Protein AF-A0A068Y334-F1 (afdb_monomer)

Structure (mmCIF, N/CA/C/O backbone):
data_AF-A0A068Y334-F1
#
_entry.id   AF-A0A068Y334-F1
#
loop_
_atom_site.group_PDB
_atom_site.id
_atom_site.type_symbol
_atom_site.label_atom_id
_atom_site.label_alt_id
_atom_site.label_comp_id
_atom_site.label_asym_id
_atom_site.label_entity_id
_atom_site.label_seq_id
_atom_site.pdbx_PDB_ins_code
_atom_site.Cartn_x
_atom_site.Cartn_y
_atom_site.Cartn_z
_atom_site.occupancy
_atom_site.B_iso_or_equiv
_atom_site.auth_seq_id
_atom_site.auth_comp_id
_atom_site.auth_asym_id
_atom_site.auth_atom_id
_atom_site.pdbx_PDB_model_num
ATOM 1 N N . MET A 1 1 ? 35.061 -11.101 -21.273 1.00 41.31 1 MET A N 1
ATOM 2 C CA . MET A 1 1 ? 34.200 -12.297 -21.153 1.00 41.31 1 MET A CA 1
ATOM 3 C C . MET A 1 1 ? 32.828 -11.900 -21.670 1.00 41.31 1 MET A C 1
ATOM 5 O O . MET A 1 1 ? 32.332 -10.893 -21.178 1.00 41.31 1 MET A O 1
ATOM 9 N N . PRO A 1 2 ? 32.250 -12.568 -22.679 1.00 43.66 2 PRO A N 1
ATOM 10 C CA . PRO A 1 2 ? 30.895 -12.247 -23.112 1.00 43.66 2 PRO A CA 1
ATOM 11 C C . PRO A 1 2 ? 29.913 -12.698 -22.023 1.00 43.66 2 PRO A C 1
ATOM 13 O O . PRO A 1 2 ? 29.730 -13.892 -21.803 1.00 43.66 2 PRO A O 1
ATOM 16 N N . ILE A 1 3 ? 29.332 -11.739 -21.306 1.00 50.16 3 ILE A N 1
ATOM 17 C CA . ILE A 1 3 ? 28.215 -11.963 -20.384 1.00 50.16 3 ILE A CA 1
ATOM 18 C C . ILE A 1 3 ? 26.957 -12.161 -21.227 1.00 50.16 3 ILE A C 1
ATOM 20 O O . ILE A 1 3 ? 26.441 -11.225 -21.829 1.00 50.16 3 ILE A O 1
ATOM 24 N N . THR A 1 4 ? 26.528 -13.412 -21.351 1.00 51.25 4 THR A N 1
ATOM 25 C CA . THR A 1 4 ? 25.257 -13.778 -21.983 1.00 51.25 4 THR A CA 1
ATOM 26 C C . THR A 1 4 ? 24.242 -13.969 -20.854 1.00 51.25 4 THR A C 1
ATOM 28 O O . THR A 1 4 ? 24.394 -14.936 -20.105 1.00 51.25 4 THR A O 1
ATOM 31 N N . PRO A 1 5 ? 23.254 -13.071 -20.665 1.00 55.59 5 PRO A N 1
ATOM 32 C CA . PRO A 1 5 ? 22.167 -13.326 -19.726 1.00 55.59 5 PRO A CA 1
ATOM 33 C C . PRO A 1 5 ? 21.300 -14.487 -20.245 1.00 55.59 5 PRO A C 1
ATOM 35 O O . PRO A 1 5 ? 21.142 -14.647 -21.462 1.00 55.59 5 PRO A O 1
ATOM 38 N N . PRO A 1 6 ? 20.762 -15.345 -19.363 1.00 54.03 6 PRO A N 1
ATOM 39 C CA . PRO A 1 6 ? 20.130 -16.580 -19.777 1.00 54.03 6 PRO A CA 1
ATOM 40 C C . PRO A 1 6 ? 18.663 -16.315 -20.096 1.00 54.03 6 PRO A C 1
ATOM 42 O O . PRO A 1 6 ? 17.841 -16.092 -19.212 1.00 54.03 6 PRO A O 1
ATOM 45 N N . THR A 1 7 ? 18.292 -16.406 -21.363 1.00 53.47 7 THR A N 1
ATOM 46 C CA . THR A 1 7 ? 16.925 -16.787 -21.716 1.00 53.47 7 THR A CA 1
ATOM 47 C C . THR A 1 7 ? 16.989 -17.629 -22.977 1.00 53.47 7 THR A C 1
ATOM 49 O O . THR A 1 7 ? 17.120 -17.129 -24.089 1.00 53.47 7 THR A O 1
ATOM 52 N N . VAL A 1 8 ? 16.964 -18.945 -22.772 1.00 54.53 8 VAL A N 1
ATOM 53 C CA . VAL A 1 8 ? 16.553 -19.895 -23.804 1.00 54.53 8 VAL A CA 1
ATOM 54 C C . VAL A 1 8 ? 15.034 -19.815 -23.846 1.00 54.53 8 VAL A C 1
ATOM 56 O O . VAL A 1 8 ? 14.399 -20.006 -22.806 1.00 54.53 8 VAL A O 1
ATOM 59 N N . ASP A 1 9 ? 14.454 -19.521 -25.008 1.00 60.53 9 ASP A N 1
ATOM 60 C CA . ASP A 1 9 ? 13.001 -19.523 -25.189 1.00 60.53 9 ASP A CA 1
ATOM 61 C C . ASP A 1 9 ? 12.399 -20.833 -24.648 1.00 60.53 9 ASP A C 1
ATOM 63 O O . ASP A 1 9 ? 12.706 -21.927 -25.122 1.00 60.53 9 ASP A O 1
ATOM 67 N N . GLY A 1 10 ? 11.565 -20.719 -23.610 1.00 65.81 10 GLY A N 1
ATOM 68 C CA . GLY A 1 10 ? 10.887 -21.850 -22.965 1.00 65.81 10 GLY A CA 1
ATOM 69 C C . GLY A 1 10 ? 11.679 -22.600 -21.882 1.00 65.81 10 GLY A C 1
ATOM 70 O O . GLY A 1 10 ? 11.171 -23.594 -21.363 1.00 65.81 10 GLY A O 1
ATOM 71 N N . GLY A 1 11 ? 12.891 -22.157 -21.526 1.00 73.00 11 GLY A N 1
ATOM 72 C CA . GLY A 1 11 ? 13.704 -22.726 -20.441 1.00 73.00 11 GLY A CA 1
ATOM 73 C C . GLY A 1 11 ? 13.505 -22.056 -19.066 1.00 73.00 11 GLY A C 1
ATOM 74 O O . GLY A 1 11 ? 12.774 -21.071 -18.954 1.00 73.00 11 GLY A O 1
ATOM 75 N N . PRO A 1 12 ? 14.152 -22.569 -17.996 1.00 78.62 12 PRO A N 1
ATOM 76 C CA . PRO A 1 12 ? 14.118 -21.958 -16.666 1.00 78.62 12 PRO A CA 1
ATOM 77 C C . PRO A 1 12 ? 14.721 -20.548 -16.660 1.00 78.62 12 PRO A C 1
ATOM 79 O O . PRO A 1 12 ? 15.792 -20.323 -17.224 1.00 78.62 12 PRO A O 1
ATOM 82 N N . LEU A 1 13 ? 14.058 -19.621 -15.968 1.00 78.06 13 LEU A N 1
ATOM 83 C CA . LEU A 1 13 ? 14.543 -18.258 -15.771 1.00 78.06 13 LEU A CA 1
ATOM 84 C C . LEU A 1 13 ? 15.583 -18.237 -14.641 1.00 78.06 13 LEU A C 1
ATOM 86 O O . LEU A 1 13 ? 15.293 -18.686 -13.532 1.00 78.06 13 LEU A O 1
ATOM 90 N N . HIS A 1 14 ? 16.782 -17.720 -14.909 1.00 79.06 14 HIS A N 1
ATOM 91 C CA . HIS A 1 14 ? 17.846 -17.599 -13.909 1.00 79.06 14 HIS A CA 1
ATOM 92 C C . HIS A 1 14 ? 18.440 -16.189 -13.931 1.00 79.06 14 HIS A C 1
ATOM 94 O O . HIS A 1 14 ? 19.309 -15.894 -14.742 1.00 79.06 14 HIS A O 1
ATOM 100 N N . ILE A 1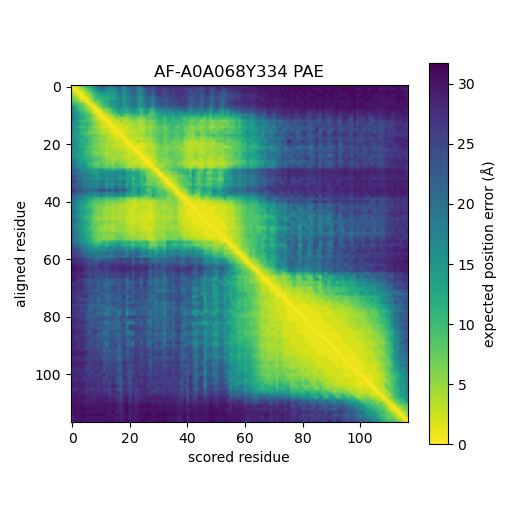 15 ? 17.973 -15.313 -13.044 1.00 82.00 15 ILE A N 1
ATOM 101 C CA . ILE A 1 15 ? 18.416 -13.915 -12.985 1.00 82.00 15 ILE A CA 1
ATOM 102 C C . ILE A 1 15 ? 19.090 -13.680 -11.636 1.00 82.00 15 ILE A C 1
ATOM 104 O O . ILE A 1 15 ? 18.517 -14.008 -10.595 1.00 82.00 15 ILE A O 1
ATOM 108 N N . LEU A 1 16 ? 20.315 -13.152 -11.648 1.00 85.88 16 LEU A N 1
ATOM 109 C CA . LEU A 1 16 ? 21.015 -12.784 -10.421 1.00 85.88 16 LEU A CA 1
ATOM 110 C C . LEU A 1 16 ? 20.521 -11.420 -9.909 1.00 85.88 16 LEU A C 1
ATOM 112 O O . LEU A 1 16 ? 20.108 -10.579 -10.710 1.00 85.88 16 LEU A O 1
ATOM 116 N N . PRO A 1 17 ? 20.585 -11.156 -8.590 1.00 82.94 17 PRO A N 1
ATOM 117 C CA . PRO A 1 17 ? 20.237 -9.846 -8.049 1.00 82.94 17 PRO A CA 1
ATOM 118 C C . PRO A 1 17 ? 21.049 -8.727 -8.716 1.00 82.94 17 PRO A C 1
ATOM 120 O O . PRO A 1 17 ? 22.280 -8.773 -8.712 1.00 82.94 17 PRO A O 1
ATOM 123 N N . GLY A 1 18 ? 20.362 -7.722 -9.264 1.00 84.31 18 GLY A N 1
ATOM 124 C CA . GLY A 1 18 ? 20.990 -6.588 -9.947 1.00 84.31 18 GLY A CA 1
ATOM 125 C C . GLY A 1 18 ? 21.183 -6.767 -11.456 1.00 84.31 18 GLY A C 1
ATOM 126 O O . GLY A 1 18 ? 21.611 -5.820 -12.113 1.00 84.31 18 GLY A O 1
ATOM 127 N N . GLU A 1 19 ? 20.847 -7.930 -12.026 1.00 83.00 19 GLU A N 1
ATOM 128 C CA . GLU A 1 19 ? 20.832 -8.155 -13.483 1.00 83.00 19 GLU A CA 1
ATOM 129 C C . GLU A 1 19 ? 19.450 -7.901 -14.126 1.00 83.00 19 GLU A C 1
ATOM 131 O O . GLU A 1 19 ? 19.289 -8.018 -15.342 1.00 83.00 19 GLU A O 1
ATOM 136 N N . ASP A 1 20 ? 18.457 -7.505 -13.327 1.00 82.19 20 ASP A N 1
ATOM 137 C CA . ASP A 1 20 ? 17.041 -7.346 -13.676 1.00 82.19 20 ASP A CA 1
ATOM 138 C C . ASP A 1 20 ? 16.612 -5.892 -13.959 1.00 82.19 20 ASP A C 1
ATOM 140 O O . ASP A 1 20 ? 15.458 -5.517 -13.756 1.00 82.19 20 ASP A O 1
ATOM 144 N N . SER A 1 21 ? 17.519 -5.049 -14.463 1.00 84.88 21 SER A N 1
ATOM 145 C CA . SER A 1 21 ? 17.152 -3.685 -14.877 1.00 84.88 21 SER A CA 1
ATOM 146 C C . SER A 1 21 ? 16.194 -3.691 -16.077 1.00 84.88 21 SER A C 1
ATOM 148 O O . SER A 1 21 ? 16.320 -4.519 -16.980 1.00 84.88 21 SER A O 1
ATOM 150 N N . PHE A 1 22 ? 15.290 -2.707 -16.155 1.00 80.38 22 PHE A N 1
ATOM 151 C CA . PHE A 1 22 ? 14.406 -2.520 -17.313 1.00 80.38 22 PHE A CA 1
ATOM 152 C C . PHE A 1 22 ? 15.167 -2.351 -18.635 1.00 80.38 22 PHE A C 1
ATOM 154 O O . PHE A 1 22 ? 14.682 -2.796 -19.673 1.00 80.38 22 PHE A O 1
ATOM 161 N N . ASP A 1 23 ? 16.367 -1.771 -18.597 1.00 79.50 23 ASP A N 1
ATOM 162 C CA . ASP A 1 23 ? 17.228 -1.642 -19.779 1.00 79.50 23 ASP A CA 1
ATOM 163 C C . ASP A 1 23 ? 17.808 -2.997 -20.229 1.00 79.50 23 ASP A C 1
ATOM 165 O O . ASP A 1 23 ? 18.076 -3.194 -21.411 1.00 79.50 23 ASP A O 1
ATOM 169 N N . SER A 1 24 ? 17.983 -3.936 -19.289 1.00 80.88 24 SER A N 1
ATOM 170 C CA . SER A 1 24 ? 18.487 -5.299 -19.525 1.00 80.88 24 SER A CA 1
ATOM 171 C C . SER A 1 24 ? 17.378 -6.231 -20.028 1.00 80.88 24 SER A C 1
ATOM 173 O O . SER A 1 24 ? 17.579 -7.002 -20.963 1.00 80.88 24 SER A O 1
ATOM 175 N N . ILE A 1 25 ? 16.181 -6.121 -19.440 1.00 80.00 25 ILE A N 1
ATOM 176 C CA . ILE A 1 25 ? 14.989 -6.899 -19.816 1.00 80.00 25 ILE A CA 1
ATOM 177 C C . ILE A 1 25 ? 14.427 -6.428 -21.169 1.00 80.00 25 ILE A C 1
ATOM 179 O O . ILE A 1 25 ? 13.903 -7.229 -21.944 1.00 80.00 25 ILE A O 1
ATOM 183 N N . GLY A 1 26 ? 14.548 -5.130 -21.463 1.00 78.88 26 GLY A N 1
ATOM 184 C CA . GLY A 1 26 ? 14.097 -4.520 -22.706 1.00 78.88 26 GLY A CA 1
ATOM 185 C C . GLY A 1 26 ? 12.604 -4.187 -22.727 1.00 78.88 26 GLY A C 1
ATOM 186 O O . GLY A 1 26 ? 11.915 -4.142 -21.705 1.00 78.88 26 GLY A O 1
ATOM 187 N N . LEU A 1 27 ? 12.099 -3.904 -23.928 1.00 82.00 27 LEU A N 1
ATOM 188 C CA . LEU A 1 27 ? 10.704 -3.527 -24.155 1.00 82.00 27 LEU A CA 1
ATOM 189 C C . LEU A 1 27 ? 9.781 -4.758 -24.181 1.00 82.00 27 LEU A C 1
ATOM 191 O O . LEU A 1 27 ? 10.193 -5.828 -24.633 1.00 82.00 27 LEU A O 1
ATOM 195 N N . PRO A 1 28 ? 8.507 -4.620 -23.769 1.00 83.00 28 PRO A N 1
ATOM 196 C CA . PRO A 1 28 ? 7.540 -5.706 -23.879 1.00 83.00 28 PRO A CA 1
ATOM 197 C C . PRO A 1 28 ? 7.352 -6.150 -25.346 1.00 83.00 28 PRO A C 1
ATOM 199 O O . PRO A 1 28 ? 7.342 -5.297 -26.240 1.00 83.00 28 PRO A O 1
ATOM 202 N N . PRO A 1 29 ? 7.120 -7.452 -25.617 1.00 74.38 29 PRO A N 1
ATOM 203 C CA . PRO A 1 29 ? 7.149 -8.049 -26.961 1.00 74.38 29 PRO A CA 1
ATOM 204 C C . PRO A 1 29 ? 5.909 -7.742 -27.826 1.00 74.38 29 PRO A C 1
ATOM 206 O O . PRO A 1 29 ? 5.316 -8.631 -28.431 1.00 74.38 29 PRO A O 1
ATOM 209 N N . SER A 1 30 ? 5.471 -6.484 -27.896 1.00 69.56 30 SER A N 1
ATOM 210 C CA . SER A 1 30 ? 4.315 -6.084 -28.703 1.00 69.56 30 SER A CA 1
ATOM 211 C C . SER A 1 30 ? 4.649 -4.976 -29.704 1.00 69.56 30 SER A C 1
ATOM 213 O O . SER A 1 30 ? 5.155 -3.913 -29.342 1.00 69.56 30 SER A O 1
ATOM 215 N N . GLU A 1 31 ? 4.268 -5.209 -30.964 1.00 60.53 31 GLU A N 1
ATOM 216 C CA . GLU A 1 31 ? 4.457 -4.300 -32.106 1.00 60.53 31 GLU A CA 1
ATOM 217 C C . GLU A 1 31 ? 3.906 -2.883 -31.872 1.00 60.53 31 GLU A C 1
ATOM 219 O O . GLU A 1 31 ? 4.433 -1.907 -32.403 1.00 60.53 31 GLU A O 1
ATOM 224 N N . SER A 1 32 ? 2.857 -2.735 -31.052 1.00 63.66 32 SER A N 1
ATOM 225 C CA . SER A 1 32 ? 2.253 -1.424 -30.786 1.00 63.66 32 SER A CA 1
ATOM 226 C C . SER A 1 32 ? 3.085 -0.532 -29.862 1.00 63.66 32 SER A C 1
ATOM 228 O O . SER A 1 32 ? 2.919 0.683 -29.907 1.00 63.66 32 SER A O 1
ATOM 230 N N . TYR A 1 33 ? 3.966 -1.104 -29.032 1.00 65.62 33 TYR A N 1
ATOM 231 C CA . TYR A 1 33 ? 4.764 -0.334 -28.065 1.00 65.62 33 TYR A CA 1
ATOM 232 C C . TYR A 1 33 ? 6.062 0.210 -28.673 1.00 65.62 33 TYR A C 1
ATOM 234 O O . TYR A 1 33 ? 6.568 1.224 -28.205 1.00 65.62 33 TYR A O 1
ATOM 242 N N . LEU A 1 34 ? 6.541 -0.390 -29.768 1.00 60.72 34 LEU A N 1
ATOM 243 C CA . LEU A 1 34 ? 7.728 0.066 -30.504 1.00 60.72 34 LEU A CA 1
ATOM 244 C C . LEU A 1 34 ? 7.539 1.456 -31.133 1.00 60.72 34 LEU A C 1
ATOM 246 O O . LEU A 1 34 ? 8.496 2.206 -31.271 1.00 60.72 34 LEU A O 1
ATOM 250 N N . LYS A 1 35 ? 6.297 1.830 -31.472 1.00 62.81 35 LYS A N 1
ATOM 251 C CA . LYS A 1 35 ? 5.954 3.168 -31.996 1.00 62.81 35 LYS A CA 1
ATOM 252 C C . LYS A 1 35 ? 5.831 4.239 -30.909 1.00 62.81 35 LYS A C 1
ATOM 254 O O . LYS A 1 35 ? 5.681 5.408 -31.233 1.00 62.81 35 LYS A O 1
ATOM 259 N N . LEU A 1 36 ? 5.845 3.828 -29.642 1.00 63.81 36 LEU A N 1
ATOM 260 C CA . LEU A 1 36 ? 5.626 4.682 -28.476 1.00 63.81 36 LEU A CA 1
ATOM 261 C C . LEU A 1 36 ? 6.934 4.990 -27.719 1.00 63.81 36 LEU A C 1
ATOM 263 O O . LEU A 1 36 ? 6.893 5.632 -26.673 1.00 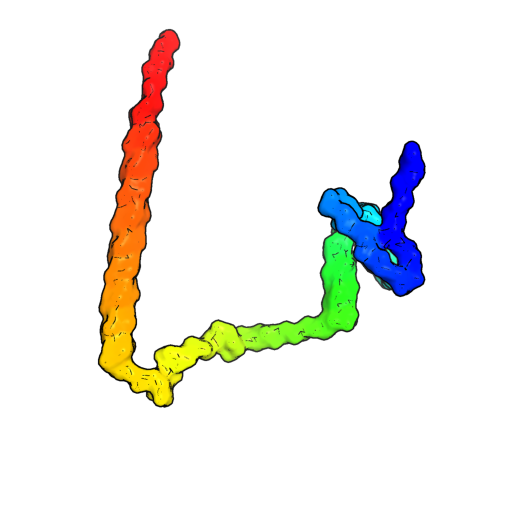63.81 36 LEU A O 1
ATOM 267 N N . GLY A 1 37 ? 8.069 4.493 -28.226 1.00 58.41 37 GLY A N 1
ATOM 268 C CA . GLY A 1 37 ? 9.342 4.392 -27.505 1.00 58.41 37 GLY A CA 1
ATOM 269 C C . GLY A 1 37 ? 9.985 5.711 -27.071 1.00 58.41 37 GLY A C 1
ATOM 270 O O . GLY A 1 37 ? 10.764 5.685 -26.127 1.00 58.41 37 GLY A O 1
ATOM 271 N N . ASP A 1 38 ? 9.629 6.844 -27.684 1.00 61.84 38 ASP A N 1
ATOM 272 C CA . ASP A 1 38 ? 10.234 8.144 -27.349 1.00 61.84 38 ASP A CA 1
ATOM 273 C C . ASP A 1 38 ? 9.471 8.922 -26.260 1.00 61.84 38 ASP A C 1
ATOM 275 O O . ASP A 1 38 ? 10.012 9.860 -25.680 1.00 61.84 38 ASP A O 1
ATOM 279 N N . GLU A 1 39 ? 8.225 8.545 -25.947 1.00 71.62 39 GLU A N 1
ATOM 280 C CA . GLU A 1 39 ? 7.378 9.285 -24.993 1.00 71.62 39 GLU A CA 1
ATOM 281 C C . GLU A 1 39 ? 7.211 8.584 -23.635 1.00 71.62 39 GLU A C 1
ATOM 283 O O . GLU A 1 39 ? 6.784 9.214 -22.668 1.00 71.62 39 GLU A O 1
ATOM 288 N N . TYR A 1 40 ? 7.531 7.289 -23.541 1.00 77.25 40 TYR A N 1
ATOM 289 C CA . TYR A 1 40 ? 7.232 6.467 -22.365 1.00 77.25 40 TYR A CA 1
ATOM 290 C C . TYR A 1 40 ? 8.469 5.766 -21.821 1.00 77.25 40 TYR A C 1
ATOM 292 O O . TYR A 1 40 ? 9.293 5.245 -22.568 1.00 77.25 40 TYR A O 1
ATOM 300 N N . THR A 1 41 ? 8.559 5.682 -20.494 1.00 84.88 41 THR A N 1
ATOM 301 C CA . THR A 1 41 ? 9.615 4.900 -19.846 1.00 84.88 41 THR A CA 1
ATOM 302 C C . THR A 1 41 ? 9.377 3.396 -20.050 1.00 84.88 41 THR A C 1
ATOM 304 O O . THR A 1 41 ? 8.222 2.965 -20.167 1.00 84.88 41 THR A O 1
ATOM 307 N N . PRO A 1 42 ? 10.431 2.557 -20.028 1.00 84.19 42 PRO A N 1
ATOM 308 C CA . PRO A 1 42 ? 10.285 1.101 -20.104 1.00 84.19 42 PRO A CA 1
ATOM 309 C C . PRO A 1 42 ? 9.270 0.536 -19.098 1.00 84.19 42 PRO A C 1
ATOM 311 O O . PRO A 1 42 ? 8.463 -0.325 -19.446 1.00 84.19 42 PRO A O 1
ATOM 314 N N . PHE A 1 43 ? 9.242 1.084 -17.878 1.00 86.31 43 PHE A N 1
ATOM 315 C CA . PHE A 1 43 ? 8.272 0.722 -16.842 1.00 86.31 43 PHE A CA 1
ATOM 316 C C . PHE A 1 43 ? 6.822 0.950 -17.290 1.00 86.31 43 PHE A C 1
ATOM 318 O O . PHE A 1 43 ? 5.999 0.044 -17.196 1.00 86.31 43 PHE A O 1
ATOM 325 N N . GLN A 1 44 ? 6.510 2.130 -17.832 1.00 86.75 44 GLN A N 1
ATOM 326 C CA . GLN A 1 44 ? 5.155 2.473 -18.282 1.00 86.75 44 GLN A CA 1
ATOM 327 C C . GLN A 1 44 ? 4.687 1.582 -19.439 1.00 86.75 44 GLN A C 1
ATOM 329 O O . GLN A 1 44 ? 3.501 1.271 -19.569 1.00 86.75 44 GLN A O 1
ATOM 334 N N . LEU A 1 45 ? 5.612 1.158 -20.301 1.00 87.06 45 LEU A N 1
ATOM 335 C CA . LEU A 1 45 ? 5.305 0.223 -21.380 1.00 87.06 45 LEU A CA 1
ATOM 336 C C . LEU A 1 45 ? 4.975 -1.169 -20.826 1.00 87.06 45 LEU A C 1
ATOM 338 O O . LEU A 1 45 ? 3.984 -1.771 -21.249 1.00 87.06 45 LEU A O 1
ATOM 342 N N . TRP A 1 46 ? 5.746 -1.651 -19.847 1.00 86.19 46 TRP A N 1
ATOM 343 C CA . TRP A 1 46 ? 5.467 -2.907 -19.146 1.00 86.19 46 TRP A CA 1
ATOM 344 C C . TRP A 1 46 ? 4.163 -2.866 -18.347 1.00 86.19 46 TRP A C 1
ATOM 346 O O . TRP A 1 46 ? 3.392 -3.822 -18.406 1.00 86.19 46 TRP A O 1
ATOM 356 N N . GLU 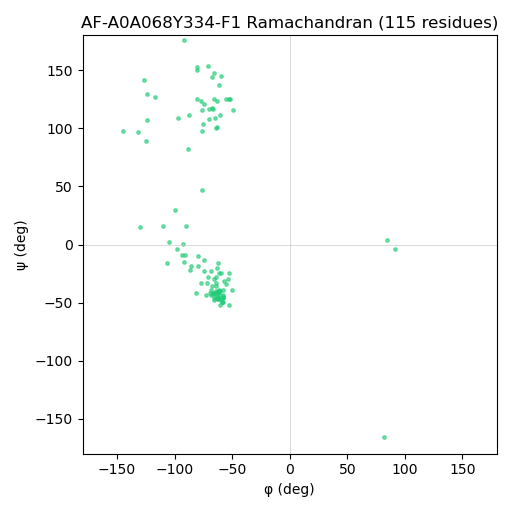A 1 47 ? 3.856 -1.752 -17.684 1.00 87.81 47 GLU A N 1
ATOM 357 C CA . GLU A 1 47 ? 2.582 -1.531 -16.993 1.00 87.81 47 GLU A CA 1
ATOM 358 C C . GLU A 1 47 ? 1.395 -1.669 -17.960 1.00 87.81 47 GLU A C 1
ATOM 360 O O . GLU A 1 47 ? 0.460 -2.436 -17.720 1.00 87.81 47 GLU A O 1
ATOM 365 N N . LYS A 1 48 ? 1.452 -1.001 -19.118 1.00 86.44 48 LYS A N 1
ATOM 366 C CA . LYS A 1 48 ? 0.410 -1.106 -20.152 1.00 86.44 48 LYS A CA 1
ATOM 367 C C . LYS A 1 48 ? 0.284 -2.522 -20.714 1.00 86.44 48 LYS A C 1
ATOM 369 O O . LYS A 1 48 ? -0.832 -2.987 -20.956 1.00 86.44 48 LYS A O 1
ATOM 374 N N . ALA A 1 49 ? 1.407 -3.203 -20.949 1.00 86.44 49 ALA A N 1
ATOM 375 C CA . ALA A 1 49 ? 1.414 -4.584 -21.424 1.00 86.44 49 ALA A CA 1
ATOM 376 C C . ALA A 1 49 ? 0.775 -5.530 -20.396 1.00 86.44 49 ALA A C 1
ATOM 378 O O . ALA A 1 49 ? -0.042 -6.377 -20.763 1.00 86.44 49 ALA A O 1
ATOM 379 N N . PHE A 1 50 ? 1.087 -5.335 -19.114 1.00 87.06 50 PHE A N 1
ATOM 380 C CA . PHE A 1 50 ? 0.493 -6.064 -18.001 1.00 87.06 50 PHE A CA 1
ATOM 381 C C . PHE A 1 50 ? -1.024 -5.854 -17.940 1.00 87.06 50 PHE A C 1
ATOM 383 O O . PHE A 1 50 ? -1.769 -6.830 -17.993 1.00 87.06 50 PHE A O 1
ATOM 390 N N . ILE A 1 51 ? -1.491 -4.602 -17.943 1.00 86.88 51 ILE A N 1
ATOM 391 C CA . ILE A 1 51 ? -2.923 -4.250 -17.909 1.00 86.88 51 ILE A CA 1
ATOM 392 C C . ILE A 1 51 ? -3.688 -4.852 -19.093 1.00 86.88 51 ILE A C 1
ATOM 394 O O . ILE A 1 51 ? -4.814 -5.326 -18.949 1.00 86.88 51 ILE A O 1
ATOM 398 N N . LYS A 1 52 ? -3.081 -4.855 -20.283 1.00 84.69 52 LYS A N 1
ATOM 399 C CA . LYS A 1 52 ? -3.681 -5.459 -21.477 1.00 84.69 52 LYS A CA 1
ATOM 400 C C . LYS A 1 52 ? -3.761 -6.983 -21.372 1.00 84.69 52 LYS A C 1
ATOM 402 O O . LYS A 1 52 ? -4.725 -7.579 -21.848 1.00 84.69 52 LYS A O 1
ATOM 407 N N . ARG A 1 53 ? -2.734 -7.624 -20.807 1.00 86.44 53 ARG A N 1
ATOM 408 C CA . ARG A 1 53 ? -2.647 -9.087 -20.694 1.00 86.44 53 ARG A CA 1
ATOM 409 C C . ARG A 1 53 ? -3.519 -9.643 -19.570 1.00 86.44 53 ARG A C 1
ATOM 411 O O . ARG A 1 53 ? -4.022 -10.762 -19.706 1.00 86.44 53 ARG A O 1
ATOM 418 N N . PHE A 1 54 ? -3.664 -8.876 -18.495 1.00 86.38 54 PHE A N 1
ATOM 419 C CA . PHE A 1 54 ? -4.399 -9.216 -17.287 1.00 86.38 54 PHE A CA 1
ATOM 420 C C . PHE A 1 54 ? -5.457 -8.136 -17.026 1.00 86.38 54 PHE A C 1
ATOM 422 O O . PHE A 1 54 ? -5.103 -7.027 -16.614 1.00 86.38 54 PHE A O 1
A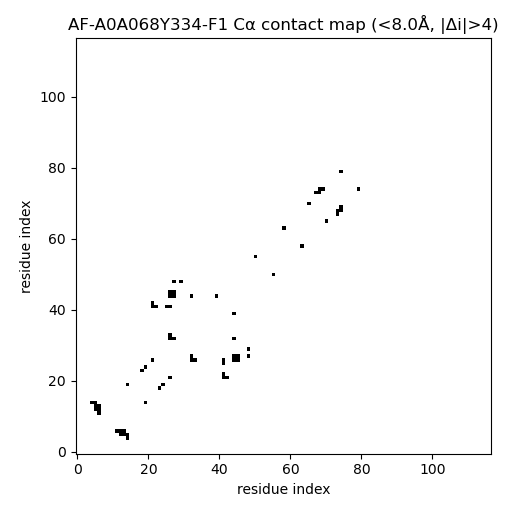TOM 429 N N . PRO A 1 55 ? -6.748 -8.441 -17.259 1.00 82.56 55 PRO A N 1
ATOM 430 C CA . PRO A 1 55 ? -7.836 -7.511 -16.987 1.00 82.56 55 PRO A CA 1
ATOM 431 C C . PRO A 1 55 ? -7.743 -6.981 -15.557 1.00 82.56 55 PRO A C 1
ATOM 433 O O . PRO A 1 55 ? -7.680 -7.761 -14.606 1.00 82.56 55 PRO A O 1
ATOM 436 N N . GLN A 1 56 ? -7.725 -5.659 -15.406 1.00 80.88 56 GLN A N 1
ATOM 437 C CA . GLN A 1 56 ? -7.725 -5.044 -14.085 1.00 80.88 56 GLN A CA 1
ATOM 438 C C . GLN A 1 56 ? -9.094 -5.270 -13.458 1.00 80.88 56 GLN A C 1
ATOM 440 O O . GLN A 1 56 ? -10.110 -4.796 -13.968 1.00 80.88 56 GLN A O 1
ATOM 445 N N . VAL A 1 57 ? -9.125 -6.009 -12.356 1.00 78.31 57 VAL A N 1
ATOM 446 C CA . VAL A 1 57 ? -10.312 -6.055 -11.513 1.00 78.31 57 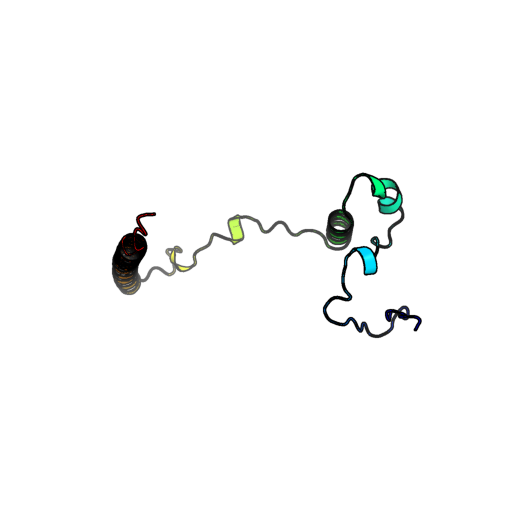VAL A CA 1
ATOM 447 C C . VAL A 1 57 ? -10.340 -4.759 -10.720 1.00 78.31 57 VAL A C 1
ATOM 449 O O . VAL A 1 57 ? -9.439 -4.476 -9.931 1.00 78.31 57 VAL A O 1
ATOM 452 N N . THR A 1 58 ? -11.354 -3.929 -10.951 1.00 70.81 58 THR A N 1
ATOM 453 C CA . THR A 1 58 ? -11.617 -2.818 -10.046 1.00 70.81 58 THR A CA 1
ATOM 454 C C . THR A 1 58 ? -12.006 -3.434 -8.712 1.00 70.81 58 THR A C 1
ATOM 456 O O . THR A 1 58 ? -13.073 -4.033 -8.579 1.00 70.81 58 THR A O 1
ATOM 459 N N . ILE A 1 59 ? -11.124 -3.331 -7.717 1.00 65.00 59 ILE A N 1
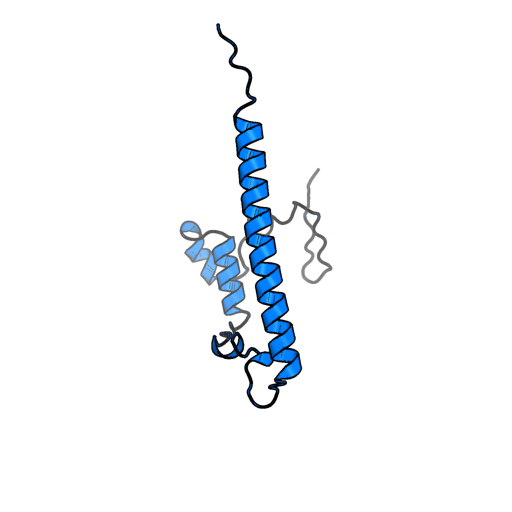ATOM 460 C CA . ILE A 1 59 ? -11.518 -3.584 -6.336 1.00 65.00 59 ILE A CA 1
ATOM 461 C C . ILE A 1 59 ? -12.529 -2.487 -6.034 1.00 65.00 59 ILE A C 1
ATOM 463 O O . ILE A 1 59 ? -12.169 -1.326 -5.851 1.00 65.00 59 ILE A O 1
ATOM 467 N N . SER A 1 60 ? -13.814 -2.830 -6.102 1.00 60.97 60 SER A N 1
ATOM 468 C CA . SER A 1 60 ? -14.882 -1.924 -5.716 1.00 60.97 60 SER A CA 1
ATOM 469 C C . SER A 1 60 ? -14.562 -1.432 -4.312 1.00 60.97 60 SER A C 1
ATOM 471 O O . SER A 1 60 ? -14.371 -2.256 -3.418 1.00 60.97 60 SER A O 1
ATOM 473 N N . THR A 1 61 ? -14.499 -0.119 -4.103 1.00 58.03 61 THR A N 1
ATOM 474 C CA . THR A 1 61 ? -14.219 0.485 -2.790 1.00 58.03 61 THR A CA 1
ATOM 475 C C . THR A 1 61 ? -15.170 -0.047 -1.708 1.00 58.03 61 THR A C 1
ATOM 477 O O . THR A 1 61 ? -14.798 -0.144 -0.547 1.00 58.03 61 THR A O 1
ATOM 480 N N . SER A 1 62 ? -16.357 -0.523 -2.104 1.00 56.12 62 SER A N 1
ATOM 481 C CA . SER A 1 62 ? -17.324 -1.226 -1.251 1.00 56.12 62 SER A CA 1
ATOM 482 C C . SER A 1 62 ? -16.842 -2.557 -0.655 1.00 56.12 62 SER A C 1
ATOM 484 O O . SER A 1 62 ? -17.475 -3.065 0.261 1.00 56.12 62 SER A O 1
ATOM 486 N N . ALA A 1 63 ? -15.767 -3.156 -1.172 1.00 55.53 63 ALA A N 1
ATOM 487 C CA . ALA A 1 63 ? -15.168 -4.380 -0.636 1.00 55.53 63 ALA A CA 1
ATOM 488 C C . ALA A 1 63 ? -14.032 -4.096 0.363 1.00 55.53 63 ALA A C 1
ATOM 490 O O . ALA A 1 63 ? -13.542 -5.024 0.999 1.00 55.53 63 ALA A O 1
ATOM 491 N N . GLN A 1 64 ? -13.596 -2.838 0.486 1.00 55.06 64 GLN A N 1
ATOM 492 C CA . GLN A 1 64 ? -12.505 -2.430 1.377 1.00 55.06 64 GLN A CA 1
ATOM 493 C C . GLN A 1 64 ? -12.988 -1.855 2.713 1.00 55.06 64 GLN A C 1
ATOM 495 O O . GLN A 1 64 ? -12.156 -1.586 3.569 1.00 55.06 64 GLN A O 1
ATOM 500 N N . ASP A 1 65 ? -14.301 -1.708 2.907 1.00 57.62 65 ASP A N 1
ATOM 501 C CA . ASP A 1 65 ? -14.852 -0.923 4.022 1.00 57.62 65 ASP A CA 1
ATOM 502 C C . ASP A 1 65 ? -15.927 -1.661 4.837 1.00 57.62 65 ASP A C 1
ATOM 504 O O . ASP A 1 65 ? -16.662 -1.060 5.615 1.00 57.62 65 ASP A O 1
ATOM 508 N N . ASN A 1 66 ? -16.038 -2.982 4.674 1.00 66.81 66 ASN A N 1
ATOM 509 C CA . ASN A 1 66 ? -16.864 -3.786 5.573 1.00 66.81 66 ASN A CA 1
ATOM 510 C C . ASN A 1 66 ? -16.007 -4.219 6.760 1.00 66.81 66 ASN A C 1
ATOM 512 O O . ASN A 1 66 ? -15.478 -5.329 6.748 1.00 66.81 66 ASN A O 1
ATOM 516 N N . ASP A 1 67 ? -15.855 -3.346 7.761 1.00 68.62 67 ASP A N 1
ATOM 517 C CA . ASP A 1 67 ? -15.406 -3.773 9.089 1.00 68.62 67 ASP A CA 1
ATOM 518 C C . ASP A 1 67 ? -16.440 -4.776 9.629 1.00 68.62 67 ASP A C 1
ATOM 520 O O . ASP A 1 67 ? -17.571 -4.375 9.922 1.00 68.62 67 ASP A O 1
ATOM 524 N N . PRO A 1 68 ? -16.106 -6.073 9.767 1.00 70.25 68 PRO A N 1
ATOM 525 C CA . PRO A 1 68 ? -17.039 -7.056 10.307 1.00 70.25 68 PRO A CA 1
ATOM 52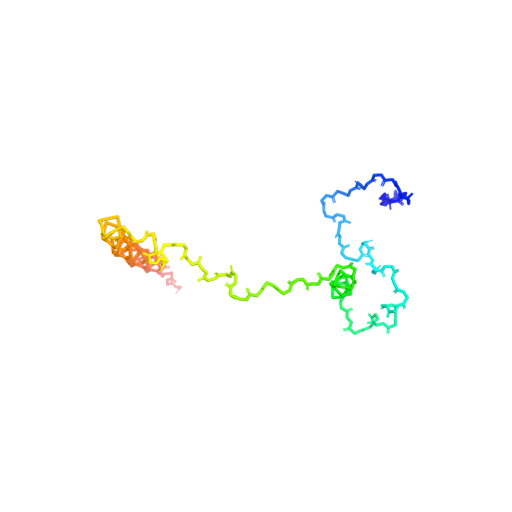6 C C . PRO A 1 68 ? -17.457 -6.716 11.742 1.00 70.25 68 PRO A C 1
ATOM 528 O O . PRO A 1 68 ? -18.540 -7.105 12.165 1.00 70.25 68 PRO A O 1
ATOM 531 N N . GLY A 1 69 ? -16.629 -5.963 12.477 1.00 70.25 69 GLY A N 1
ATOM 532 C CA . GLY A 1 69 ? -16.954 -5.457 13.809 1.00 70.25 69 GLY A CA 1
ATOM 533 C C . GLY A 1 69 ? -17.948 -4.292 13.813 1.00 70.25 69 GLY A C 1
ATOM 534 O O . GLY A 1 69 ? -18.482 -3.965 14.866 1.00 70.25 69 GLY A O 1
ATOM 535 N N . ALA A 1 70 ? -18.226 -3.669 12.663 1.00 72.38 70 ALA A N 1
ATOM 536 C CA . ALA A 1 70 ? -19.263 -2.644 12.524 1.00 72.38 70 ALA A CA 1
ATOM 537 C C . ALA A 1 70 ? -20.633 -3.233 12.136 1.00 72.38 70 ALA A C 1
ATOM 539 O O . ALA A 1 70 ? -21.644 -2.521 12.133 1.00 72.38 70 ALA A O 1
ATOM 540 N N . ASP A 1 71 ? -20.687 -4.525 11.803 1.00 80.75 71 ASP A N 1
ATOM 541 C CA . ASP A 1 71 ? -21.933 -5.214 11.498 1.00 80.75 71 ASP A CA 1
ATOM 542 C C . ASP A 1 71 ? -22.725 -5.484 12.788 1.00 80.75 71 ASP A C 1
ATOM 544 O O . ASP A 1 71 ? -22.286 -6.180 13.704 1.00 80.75 71 ASP A O 1
ATOM 548 N N . LYS A 1 72 ? -23.949 -4.948 12.839 1.00 82.19 72 LYS A N 1
ATOM 549 C CA . LYS A 1 72 ? -24.859 -5.058 13.989 1.00 82.19 72 LYS A CA 1
ATOM 550 C C . LYS A 1 72 ? -25.208 -6.499 14.341 1.00 82.19 72 LYS A C 1
ATOM 552 O O . LYS A 1 72 ? -25.590 -6.754 15.479 1.00 82.19 72 LYS A O 1
ATOM 557 N N . GLN A 1 73 ? -25.125 -7.425 13.385 1.00 87.69 73 GLN A N 1
ATOM 558 C CA . GLN A 1 73 ? -25.401 -8.835 13.644 1.00 87.69 73 GLN A CA 1
ATOM 559 C C . GLN A 1 73 ? -24.340 -9.482 14.552 1.00 87.69 73 GLN A C 1
ATOM 561 O O . GLN A 1 73 ? -24.641 -10.470 15.217 1.00 87.69 73 GLN A O 1
ATOM 566 N N . PHE A 1 74 ? -23.133 -8.914 14.602 1.00 82.06 74 PHE A N 1
ATOM 567 C CA . PHE A 1 74 ? -22.014 -9.388 15.418 1.00 82.06 74 PHE A CA 1
ATOM 568 C C . PHE A 1 74 ? -21.687 -8.440 16.583 1.00 82.06 74 PHE A C 1
ATOM 570 O O . PHE A 1 74 ? -20.616 -8.545 17.169 1.00 82.06 74 PHE A O 1
ATOM 577 N N . ALA A 1 75 ? -22.593 -7.516 16.924 1.00 86.06 75 ALA A N 1
ATOM 578 C CA . ALA A 1 75 ? -22.387 -6.599 18.040 1.00 86.06 75 ALA A CA 1
ATOM 579 C C . ALA A 1 75 ? -22.366 -7.359 19.377 1.00 86.06 75 ALA A C 1
ATOM 581 O O . ALA A 1 75 ? -23.327 -8.051 19.729 1.00 86.06 75 ALA A O 1
ATOM 582 N N . GLU A 1 76 ? -21.293 -7.178 20.145 1.00 89.75 76 GLU A N 1
ATOM 583 C CA . GLU A 1 76 ? -21.072 -7.808 21.445 1.00 89.75 76 GLU A CA 1
ATOM 584 C C . GLU A 1 76 ? -20.810 -6.704 22.482 1.00 89.75 76 GLU A C 1
ATOM 586 O O . GLU A 1 76 ? -19.658 -6.345 22.718 1.00 89.75 76 GLU A O 1
ATOM 591 N N . PRO A 1 77 ? -21.852 -6.155 23.142 1.00 89.38 77 PRO A N 1
ATOM 592 C CA . PRO A 1 77 ? -21.747 -4.901 23.897 1.00 89.38 77 PRO A CA 1
ATOM 593 C C . PRO A 1 77 ? -20.653 -4.874 24.970 1.00 89.38 77 PRO A C 1
ATOM 595 O O . PRO A 1 77 ? -20.054 -3.832 25.227 1.00 89.38 77 PRO A O 1
ATOM 598 N N . GLU A 1 78 ? -20.397 -6.012 25.614 1.00 93.12 78 GLU A N 1
ATOM 599 C CA . GLU A 1 78 ? -19.345 -6.137 26.623 1.00 93.12 78 GLU A CA 1
ATOM 600 C C . GLU A 1 78 ? -17.945 -6.137 25.989 1.00 93.12 78 GLU A C 1
ATOM 602 O O . GLU A 1 78 ? -17.050 -5.434 26.460 1.00 93.12 78 GLU A O 1
ATOM 607 N N . VAL A 1 79 ? -17.767 -6.866 24.883 1.00 91.38 79 VAL A N 1
ATOM 608 C CA . VAL A 1 79 ? -16.506 -6.919 24.129 1.00 91.38 79 VAL A CA 1
ATOM 609 C C . VAL A 1 79 ? -16.210 -5.563 23.492 1.00 91.38 79 VAL A C 1
ATOM 611 O O . VAL A 1 79 ? -15.084 -5.072 23.592 1.00 91.38 79 VAL A O 1
ATOM 614 N N . ASP A 1 80 ? -17.224 -4.922 22.915 1.00 90.50 80 ASP A N 1
ATOM 615 C CA . ASP A 1 80 ? -17.127 -3.606 22.287 1.00 90.50 80 ASP A CA 1
ATOM 616 C C . ASP A 1 80 ? -16.733 -2.526 23.303 1.00 90.50 80 ASP A C 1
ATOM 618 O O . ASP A 1 80 ? -15.861 -1.699 23.026 1.00 90.50 80 ASP A O 1
ATOM 622 N N . ALA A 1 81 ? -17.295 -2.567 24.517 1.00 93.69 81 ALA A N 1
ATOM 623 C CA . ALA A 1 81 ? -16.930 -1.644 25.591 1.00 93.69 81 ALA A CA 1
ATOM 624 C C . ALA A 1 81 ? -15.471 -1.824 26.048 1.00 93.69 81 ALA A C 1
ATOM 626 O O . ALA A 1 81 ? -14.750 -0.841 26.244 1.00 93.69 81 ALA A O 1
ATOM 627 N N . ILE A 1 82 ? -15.011 -3.071 26.198 1.00 95.50 82 ILE A N 1
ATOM 628 C CA . ILE A 1 82 ? -13.619 -3.364 26.575 1.00 95.50 82 ILE A CA 1
ATOM 629 C C . ILE A 1 82 ? -12.662 -2.927 25.462 1.00 95.50 82 ILE A C 1
ATOM 631 O O . ILE A 1 82 ? -11.613 -2.341 25.743 1.00 95.50 82 ILE A O 1
ATOM 635 N N . ARG A 1 83 ? -13.026 -3.180 24.200 1.00 92.31 83 ARG A N 1
ATOM 636 C CA . ARG A 1 83 ? -12.261 -2.743 23.030 1.00 92.31 83 ARG A CA 1
ATOM 637 C C . ARG A 1 83 ? -12.116 -1.224 23.015 1.00 92.31 83 ARG A C 1
ATOM 639 O O . ARG A 1 83 ? -10.993 -0.738 22.939 1.00 92.31 83 ARG A O 1
ATOM 646 N N . GLN A 1 84 ? -13.215 -0.493 23.188 1.00 93.31 84 GLN A N 1
ATOM 647 C CA . GLN A 1 84 ? -13.199 0.968 23.227 1.00 93.31 84 GLN A CA 1
ATOM 648 C C . GLN A 1 84 ? -12.278 1.506 24.332 1.00 93.31 84 GLN A C 1
ATOM 650 O O . GLN A 1 84 ? -11.459 2.388 24.084 1.00 93.31 84 GLN A O 1
ATOM 655 N N . LEU A 1 85 ? -12.353 0.937 25.540 1.00 96.38 85 LEU A N 1
ATOM 656 C CA . LEU A 1 85 ? -11.487 1.337 26.653 1.00 96.38 85 LEU A CA 1
ATOM 657 C C . LEU A 1 85 ? -10.001 1.125 26.333 1.00 96.38 85 LEU A C 1
ATOM 659 O O . LEU A 1 85 ? -9.159 1.957 26.685 1.00 96.38 85 LEU A O 1
ATOM 663 N N . LYS A 1 86 ? -9.678 0.016 25.664 1.00 96.94 86 LYS A N 1
ATOM 664 C CA . LYS A 1 86 ? -8.313 -0.316 25.253 1.00 96.94 86 LYS A CA 1
ATOM 665 C C . LYS A 1 86 ? -7.806 0.623 24.160 1.00 96.94 86 LYS A C 1
ATOM 667 O O . LYS A 1 86 ? -6.663 1.073 24.225 1.00 96.94 86 LYS A O 1
ATOM 672 N N . ASP A 1 87 ? -8.651 0.950 23.191 1.00 94.38 87 ASP A N 1
ATOM 673 C CA . ASP A 1 87 ? -8.320 1.881 22.113 1.00 94.38 87 ASP A CA 1
ATOM 674 C C . ASP A 1 87 ? -8.024 3.286 22.680 1.00 94.38 87 ASP A C 1
ATOM 676 O O . ASP A 1 87 ? -7.008 3.899 22.337 1.00 94.38 87 ASP A O 1
ATOM 680 N N . ASP A 1 88 ? -8.816 3.746 23.655 1.00 96.50 88 ASP A N 1
ATOM 681 C CA . ASP A 1 88 ? -8.574 5.000 24.381 1.00 96.50 88 ASP A CA 1
ATOM 682 C C . ASP A 1 88 ? -7.273 4.978 25.208 1.00 96.50 88 ASP A C 1
ATOM 684 O O . ASP A 1 88 ? -6.590 5.997 25.367 1.00 96.50 88 ASP A O 1
ATOM 688 N N . GLU A 1 89 ? -6.907 3.833 25.789 1.00 97.44 89 GLU A N 1
ATOM 689 C CA . GLU A 1 89 ? -5.621 3.652 26.470 1.00 97.44 89 GLU A CA 1
ATOM 690 C C . GLU A 1 89 ? -4.444 3.732 25.494 1.00 97.44 89 GLU A C 1
ATOM 692 O O . GLU A 1 89 ? -3.492 4.482 25.741 1.00 97.44 89 GLU A O 1
ATOM 697 N N . PHE A 1 90 ? -4.518 3.020 24.369 1.00 95.69 90 PHE A N 1
ATOM 698 C CA . PHE A 1 90 ? -3.469 3.035 23.356 1.00 95.69 90 PHE A CA 1
ATOM 699 C C . PHE A 1 90 ? -3.248 4.424 22.778 1.00 95.69 90 PHE A C 1
ATOM 701 O O . PHE A 1 90 ? -2.103 4.859 22.661 1.00 95.69 90 PHE A O 1
ATOM 708 N N . GLU A 1 91 ? -4.315 5.153 22.470 1.00 96.19 91 GLU A N 1
ATOM 709 C CA . GLU A 1 91 ? -4.204 6.492 21.902 1.00 96.19 91 GLU A CA 1
ATOM 710 C C . GLU A 1 91 ? -3.612 7.491 22.919 1.00 96.19 91 GLU A C 1
ATOM 712 O O . GLU A 1 91 ? -2.797 8.349 22.565 1.00 96.19 91 GLU A O 1
ATOM 717 N N . ARG A 1 92 ? -3.935 7.354 24.214 1.00 96.44 92 ARG A N 1
ATOM 718 C CA . ARG A 1 92 ? -3.267 8.126 25.279 1.00 96.44 92 ARG A CA 1
ATOM 719 C C . ARG A 1 92 ? -1.776 7.807 25.362 1.00 96.44 92 ARG A C 1
ATOM 721 O O . ARG A 1 92 ? -0.967 8.735 25.410 1.00 96.44 92 ARG A O 1
ATOM 728 N N . ASN A 1 93 ? -1.415 6.525 25.354 1.00 96.38 93 ASN A N 1
ATOM 729 C CA . ASN A 1 93 ? -0.023 6.083 25.421 1.00 96.38 93 ASN A CA 1
ATOM 730 C C . ASN A 1 93 ? 0.768 6.561 24.198 1.00 96.38 93 ASN A C 1
ATOM 732 O O . ASN A 1 93 ? 1.827 7.164 24.345 1.00 96.38 93 ASN A O 1
ATOM 736 N N . ARG A 1 94 ? 0.210 6.399 22.997 1.00 96.69 94 ARG A N 1
ATOM 737 C CA . ARG A 1 94 ? 0.794 6.890 21.749 1.00 96.69 94 ARG A CA 1
ATOM 738 C C . ARG A 1 94 ? 1.119 8.380 21.837 1.00 96.69 94 ARG A C 1
ATOM 740 O O . ARG A 1 94 ? 2.267 8.757 21.622 1.00 96.69 94 ARG A O 1
ATOM 747 N N . ARG A 1 95 ? 0.156 9.218 22.237 1.00 95.75 95 ARG A N 1
ATOM 748 C CA . ARG A 1 95 ? 0.372 10.6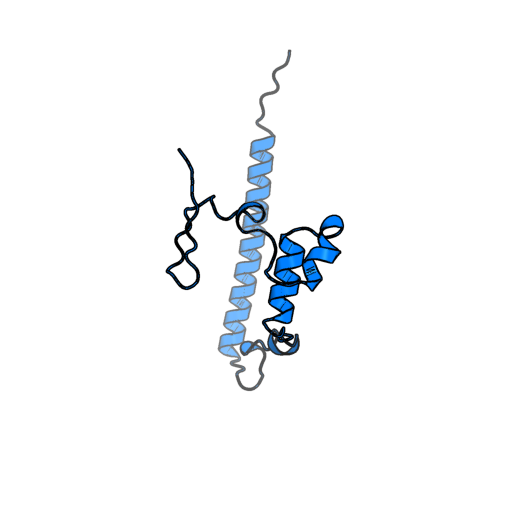68 22.401 1.00 95.75 95 ARG A CA 1
ATOM 749 C C . ARG A 1 95 ? 1.433 10.985 23.446 1.00 95.75 95 ARG A C 1
ATOM 751 O O . ARG A 1 95 ? 2.207 11.925 23.273 1.00 95.75 95 ARG A O 1
ATOM 758 N N . GLN A 1 96 ? 1.466 10.238 24.546 1.00 95.00 96 GLN A N 1
ATOM 759 C CA . GLN A 1 96 ? 2.489 10.412 25.573 1.00 95.00 96 GLN A CA 1
ATOM 760 C C . GLN A 1 96 ? 3.877 10.041 25.040 1.00 95.00 96 GLN A C 1
ATOM 762 O O . GLN A 1 96 ? 4.811 10.816 25.214 1.00 95.00 96 GLN A O 1
ATOM 767 N N . SER A 1 97 ? 3.995 8.908 24.351 1.00 93.31 97 SER A N 1
ATOM 768 C CA . SER A 1 97 ? 5.227 8.439 23.722 1.00 93.31 97 SER A CA 1
ATOM 769 C C . SER A 1 97 ? 5.739 9.431 22.678 1.00 93.31 97 SER A C 1
ATOM 771 O O . SER A 1 97 ? 6.898 9.833 22.737 1.00 93.31 97 SER A O 1
ATOM 773 N N . GLU A 1 98 ? 4.866 9.921 21.792 1.00 95.00 98 GLU A N 1
ATOM 774 C CA . GLU A 1 98 ? 5.193 10.944 20.792 1.00 95.00 98 GLU A CA 1
ATOM 775 C C . GLU A 1 98 ? 5.711 12.231 21.453 1.00 95.00 98 GLU A C 1
ATOM 777 O O . GLU A 1 98 ? 6.762 12.746 21.069 1.00 95.00 98 GLU A O 1
ATOM 782 N N . ARG A 1 99 ? 5.040 12.718 22.507 1.00 93.44 99 ARG A N 1
ATOM 783 C CA . ARG A 1 99 ? 5.502 13.882 23.286 1.00 93.44 99 ARG A CA 1
ATOM 784 C C . ARG A 1 99 ? 6.848 13.625 23.959 1.00 93.44 99 ARG A C 1
ATOM 786 O O . ARG A 1 99 ? 7.732 14.476 23.910 1.00 93.44 99 ARG A O 1
ATOM 793 N N . SER A 1 100 ? 7.025 12.461 24.580 1.00 92.75 100 SER A N 1
ATOM 794 C CA . SER A 1 100 ? 8.285 12.080 25.219 1.00 92.75 100 SER A CA 1
ATOM 795 C C . SER A 1 100 ? 9.426 11.987 24.207 1.00 92.75 100 SER A C 1
ATOM 797 O O . SER A 1 100 ? 10.524 12.455 24.499 1.00 92.75 100 SER A O 1
ATOM 799 N N . MET A 1 101 ? 9.186 11.440 23.012 1.00 91.81 101 MET A N 1
ATOM 800 C CA . MET A 1 101 ? 10.171 11.426 21.928 1.00 91.81 101 MET A CA 1
ATOM 801 C C . MET A 1 101 ? 10.530 12.843 21.482 1.00 91.81 101 MET A C 1
ATOM 803 O O . MET A 1 101 ? 11.713 13.160 21.407 1.00 91.81 101 MET A O 1
ATOM 807 N N . GLN A 1 102 ? 9.542 13.715 21.264 1.00 90.75 102 GLN A N 1
ATOM 808 C CA . GLN A 1 102 ? 9.779 15.111 20.875 1.00 90.75 102 GLN A CA 1
ATOM 809 C C . GLN A 1 102 ? 10.636 15.857 21.902 1.00 90.75 102 GLN A C 1
ATOM 811 O O . GL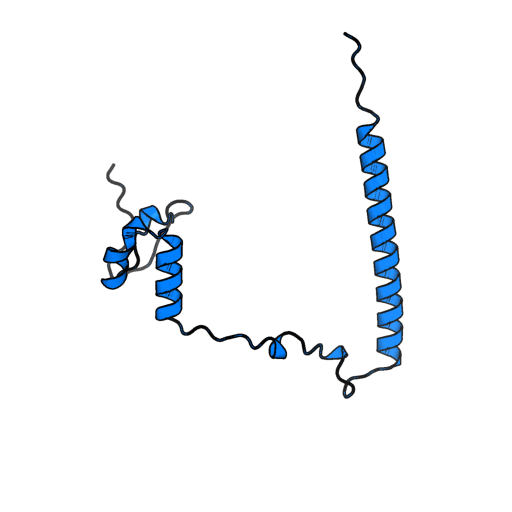N A 1 102 ? 11.593 16.528 21.527 1.00 90.75 102 GLN A O 1
ATOM 816 N N . VAL A 1 103 ? 10.342 15.701 23.195 1.00 90.88 103 VAL A N 1
ATOM 817 C CA . VAL A 1 103 ? 11.134 16.308 24.275 1.00 90.88 103 VAL A CA 1
ATOM 818 C C . VAL A 1 103 ? 12.568 15.778 24.265 1.00 90.88 103 VAL A C 1
ATOM 820 O O . VAL A 1 103 ? 13.508 16.566 24.328 1.00 90.88 103 VAL A O 1
ATOM 823 N N . ARG A 1 104 ? 12.760 14.458 24.130 1.00 88.44 104 ARG A N 1
ATOM 824 C CA . ARG A 1 104 ? 14.102 13.850 24.053 1.00 88.44 104 ARG A CA 1
ATOM 825 C C . ARG A 1 104 ? 14.893 14.349 22.844 1.00 88.44 104 ARG A C 1
ATOM 827 O O . ARG A 1 104 ? 16.083 14.604 22.980 1.00 88.44 104 ARG A O 1
ATOM 834 N N . MET A 1 105 ? 14.242 14.518 21.694 1.00 86.62 105 MET A N 1
ATOM 835 C CA . MET A 1 105 ? 14.871 15.078 20.496 1.00 86.62 105 MET A CA 1
ATOM 836 C C . MET A 1 105 ? 15.254 16.551 20.683 1.00 86.62 105 MET A C 1
ATOM 838 O O . MET A 1 105 ? 16.350 16.938 20.295 1.00 86.62 105 MET A O 1
ATOM 842 N N . GLN A 1 106 ? 14.397 17.358 21.318 1.00 82.19 106 GLN A N 1
ATOM 843 C CA . GLN A 1 106 ? 14.705 18.761 21.618 1.00 82.19 106 GLN A CA 1
ATOM 844 C C . GLN A 1 106 ? 15.889 18.887 22.584 1.00 82.19 106 GLN A C 1
ATOM 846 O O . GLN A 1 106 ? 16.811 19.649 22.311 1.00 82.19 106 GLN A O 1
ATOM 851 N N . LEU A 1 107 ? 15.916 18.097 23.662 1.00 78.88 107 LEU A N 1
ATOM 852 C CA . LEU A 1 107 ? 17.055 18.039 24.588 1.00 78.88 107 LEU A CA 1
ATOM 853 C C . LEU A 1 107 ? 18.358 17.653 23.874 1.00 78.88 107 LEU A C 1
ATOM 855 O O . LEU A 1 107 ? 19.374 18.297 24.098 1.00 78.88 107 LEU A O 1
ATOM 859 N N . ALA A 1 108 ? 18.321 16.663 22.978 1.00 75.69 108 ALA A N 1
ATOM 860 C CA . ALA A 1 108 ? 19.491 16.270 22.192 1.00 75.69 108 ALA A CA 1
ATOM 861 C C . ALA A 1 108 ? 19.960 17.362 21.210 1.00 75.69 108 ALA A C 1
ATOM 863 O O . ALA A 1 108 ? 21.146 17.444 20.927 1.00 75.69 108 ALA A O 1
ATOM 864 N N . SER A 1 109 ? 19.056 18.213 20.708 1.00 68.56 109 SER A N 1
ATOM 865 C CA . SER A 1 109 ? 19.412 19.329 19.815 1.00 68.56 109 SER A CA 1
ATOM 866 C C . SER A 1 109 ? 19.967 20.566 20.530 1.00 68.56 109 SER A C 1
ATOM 868 O O . SER A 1 109 ? 20.577 21.414 19.888 1.00 68.56 109 SER A O 1
ATOM 870 N N . VAL A 1 110 ? 19.741 20.692 21.843 1.00 62.41 110 VAL A N 1
ATOM 871 C CA . VAL A 1 110 ? 20.222 21.825 22.656 1.00 62.41 110 VAL A CA 1
ATOM 872 C C . VAL A 1 110 ? 21.655 21.602 23.157 1.00 62.41 110 VAL A C 1
ATOM 874 O O . VAL A 1 110 ? 22.326 22.569 23.500 1.00 62.41 110 VAL A O 1
ATOM 877 N N . ASP A 1 111 ? 22.143 20.359 23.158 1.00 57.78 111 ASP A N 1
ATOM 878 C CA . ASP A 1 111 ? 23.475 19.986 23.664 1.00 57.78 111 ASP A CA 1
ATOM 879 C C . ASP A 1 111 ? 24.586 20.031 22.590 1.00 57.78 111 ASP A C 1
ATOM 881 O O . ASP A 1 111 ? 25.666 19.479 22.786 1.00 57.78 111 ASP A O 1
ATOM 885 N N . GLU A 1 112 ? 24.349 20.684 21.444 1.00 57.16 112 GLU A N 1
ATOM 886 C CA . GLU A 1 112 ? 25.425 20.986 20.489 1.00 57.16 112 GLU A CA 1
ATOM 887 C C . GLU A 1 112 ? 26.385 22.018 21.118 1.00 57.16 112 GLU A C 1
ATOM 889 O O . GLU A 1 112 ? 25.962 23.141 21.421 1.00 57.16 112 GLU A O 1
ATOM 894 N N . PRO A 1 113 ? 27.675 21.688 21.339 1.00 59.31 113 PRO A N 1
ATOM 895 C CA . PRO A 1 113 ? 28.622 22.633 21.907 1.00 59.31 113 PRO A CA 1
ATOM 896 C C . PRO A 1 113 ? 28.861 23.774 20.915 1.00 59.31 113 PRO A C 1
ATOM 898 O O . PRO A 1 113 ? 29.400 23.574 19.825 1.00 59.31 113 PRO A O 1
ATOM 901 N N . VAL A 1 114 ? 28.492 24.993 21.313 1.00 58.34 114 VAL A N 1
ATOM 902 C CA . VAL A 1 114 ? 28.903 26.214 20.616 1.00 58.34 114 VAL A CA 1
ATOM 903 C C . VAL A 1 114 ? 30.425 26.308 20.710 1.00 58.34 114 VAL A C 1
ATOM 905 O O . VAL A 1 114 ? 30.977 26.673 21.746 1.00 58.34 114 VAL A O 1
ATOM 908 N N . PHE A 1 115 ? 31.116 25.943 19.634 1.00 56.41 115 PHE A N 1
ATOM 909 C CA . PHE A 1 115 ? 32.515 26.304 19.453 1.00 56.41 115 PHE A CA 1
ATOM 910 C C . PHE A 1 115 ? 32.560 27.776 19.038 1.00 56.41 115 PHE A C 1
ATOM 912 O O . PHE A 1 115 ? 32.344 28.101 17.871 1.00 56.41 115 PHE A O 1
ATOM 919 N N . ASP A 1 116 ? 32.807 28.660 20.008 1.00 52.34 116 ASP A N 1
ATOM 920 C CA . ASP A 1 116 ? 33.245 30.026 19.719 1.00 52.34 116 ASP A CA 1
ATOM 921 C C . ASP A 1 116 ? 34.615 29.960 19.020 1.00 52.34 116 ASP A C 1
ATOM 923 O O . ASP A 1 116 ? 35.553 29.328 19.518 1.00 52.34 116 ASP A O 1
ATOM 927 N N . VAL A 1 117 ? 34.677 30.567 17.830 1.00 53.94 117 VAL A N 1
ATOM 928 C CA . VAL A 1 117 ? 35.859 30.678 16.953 1.00 53.94 117 VAL A CA 1
ATOM 929 C C . VAL A 1 117 ? 36.754 31.829 17.391 1.00 53.94 117 VAL A C 1
ATOM 931 O O . VAL A 1 117 ? 36.209 32.917 17.685 1.00 53.94 117 VAL A O 1
#

Secondary structure (DSSP, 8-state):
--------TTS-----TT---HHHH-S-S-TTTGGGTTTS-HHHHHHHHHHHHS------GGGS---GGG-GGG--HHHHHHHHHHHHHHHHHHHHHHHHHHHHHHHHHH-------

Solvent-accessible surface area (backbone atoms only — not comparable to full-atom values): 7684 Å² total; per-residue (Å²): 131,91,84,75,82,66,72,59,94,92,56,82,83,65,80,58,94,88,64,77,44,58,83,70,73,49,73,65,99,45,83,78,52,69,80,44,60,90,84,50,54,60,65,59,51,41,51,52,52,46,48,72,75,44,79,78,75,77,77,55,72,82,76,77,67,71,56,69,81,74,36,76,92,65,64,46,73,69,59,53,51,53,47,51,54,50,52,55,49,51,55,52,50,49,54,49,50,54,51,53,50,53,51,54,52,52,57,62,66,68,68,63,80,81,77,84,128

InterPro domains:
  IPR040045 Cytoplasmic dynein 2 light intermediate chain 1 [PTHR13236] (12-102)

Sequence (117 aa):
MPITPPTVDGGPLHILPGEDSFDSIGLPPSESYLKLGDEYTPFQLWEKAFIKRFPQVTISTSAQDNDPGADKQFAEPEVDAIRQLKDDEFERNRRQSERSMQVRMQLASVDEPVFDV

Foldseek 3Di:
DDDDQDDDPPDDHDADPPCPDLVNVDADPDPVCVVVVPPDDSVVRVVVVCCVVDPDDPPPVVVVPCPVCPDPVPPDPVVVVVVVVVVVVVVVVVVVVVVVVVVVVVVVVVPDDPPDD

Radius of gyration: 28.07 Å; Cα contacts (8 Å, |Δi|>4): 35; chains: 1; bounding box: 61×53×59 Å

Organism: Echinococcus multilocularis (NCBI:txid6211)

pLDDT: mean 77.29, std 14.51, range [41.31, 97.44]

Mean predicted aligned error: 16.86 Å